Protein AF-A0A847YT47-F1 (afdb_monomer)

Solvent-accessible surface area (backbone atoms only — not comparable to full-atom values): 7550 Å² total; per-residue (Å²): 129,60,49,70,34,66,84,67,67,67,82,20,26,29,35,28,39,62,36,78,62,72,44,85,43,78,92,41,98,56,38,23,36,38,74,54,98,92,38,30,16,67,34,57,59,84,64,49,67,70,41,54,32,34,37,36,32,52,60,12,19,44,26,67,66,55,34,13,72,66,25,31,25,49,56,22,87,60,15,71,47,62,89,40,67,36,73,28,54,96,76,34,42,34,59,72,44,74,57,78,87,45,67,23,40,30,45,57,44,55,53,70,80,41,61,89,73,34,95,46,81,81,56,76,71,42,57,28,17,26,40,75,87,44,67,45,34,36,106

pLDDT: mean 96.29, std 3.84, range [64.38, 98.62]

Nearest PDB structures (foldseek):
  6vte-assembly1_A  TM=6.442E-01  e=8.814E-06  Naegleria gruberi
  6vtd-assembly1_A  TM=6.854E-01  e=3.044E-05  Naegleria gruberi
  6vt9-assembly1_A  TM=6.897E-01  e=5.493E-05  Naegleria gruberi
  6vtf-assembly4_D  TM=6.746E-01  e=5.179E-05  Naegleria gruberi
  6vtb-assembly1_A  TM=6.430E-01  e=3.634E-05  Naegleria gruberi

Radius of gyration: 14.24 Å; Cα contacts (8 Å, |Δi|>4): 322; chains: 1; bounding box: 35×30×31 Å

Structure (mmCIF, N/C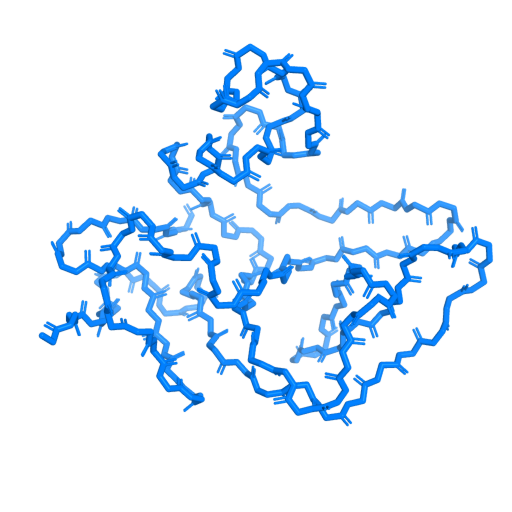A/C/O backbone):
data_AF-A0A847YT47-F1
#
_entry.id   AF-A0A847YT47-F1
#
loop_
_atom_site.group_PDB
_atom_site.id
_atom_site.type_symbol
_atom_site.label_atom_id
_atom_site.label_alt_id
_atom_site.label_comp_id
_atom_site.label_asym_id
_atom_site.label_entity_id
_atom_site.label_seq_id
_atom_site.pdbx_PDB_ins_code
_atom_site.Cartn_x
_atom_site.Cartn_y
_atom_site.Cartn_z
_atom_site.occupancy
_atom_site.B_iso_or_equiv
_atom_site.auth_seq_id
_atom_site.auth_comp_id
_atom_site.auth_asym_id
_atom_site.auth_atom_id
_atom_site.pdbx_PDB_model_num
ATOM 1 N N . MET A 1 1 ? -12.327 -14.400 14.200 1.00 64.38 1 MET A N 1
ATOM 2 C CA . MET A 1 1 ? -12.652 -14.141 12.788 1.00 64.38 1 MET A CA 1
ATOM 3 C C . MET A 1 1 ? -12.798 -12.641 12.666 1.00 64.38 1 MET A C 1
ATOM 5 O O . MET A 1 1 ? -13.620 -12.107 13.399 1.00 64.38 1 MET A O 1
ATOM 9 N N . GLY A 1 2 ? -11.957 -11.979 11.872 1.00 78.81 2 GLY A N 1
ATOM 10 C CA . GLY A 1 2 ? -12.140 -10.555 11.587 1.00 78.81 2 GLY A CA 1
ATOM 11 C C . GLY A 1 2 ? -13.358 -10.360 10.689 1.00 78.81 2 GLY A C 1
ATOM 12 O O . GLY A 1 2 ? -13.566 -11.148 9.766 1.00 78.81 2 GLY A O 1
ATOM 13 N N . ILE A 1 3 ? -14.180 -9.361 10.983 1.00 91.62 3 ILE A N 1
ATOM 14 C CA . ILE A 1 3 ? -15.338 -8.990 10.174 1.00 91.62 3 ILE A CA 1
ATOM 15 C C . ILE A 1 3 ? -14.890 -7.906 9.191 1.00 91.62 3 ILE A C 1
ATOM 17 O O . ILE A 1 3 ? -14.451 -6.833 9.602 1.00 91.62 3 ILE A O 1
ATOM 21 N N . PHE A 1 4 ? -15.011 -8.200 7.898 1.00 95.44 4 PHE A N 1
ATOM 22 C CA . PHE A 1 4 ? -14.685 -7.299 6.794 1.00 95.44 4 PHE A CA 1
ATOM 23 C C . PHE A 1 4 ? -15.977 -6.749 6.204 1.00 95.44 4 PHE A C 1
ATOM 25 O O . PHE A 1 4 ? -16.819 -7.514 5.736 1.00 95.44 4 PHE A O 1
ATOM 32 N N . GLU A 1 5 ? -16.149 -5.432 6.246 1.00 96.31 5 GLU A N 1
ATOM 33 C CA . GLU A 1 5 ? -17.402 -4.784 5.866 1.00 96.31 5 GLU A CA 1
ATOM 34 C C . GLU A 1 5 ? -17.153 -3.624 4.906 1.00 96.31 5 GLU A C 1
ATOM 36 O O . GLU A 1 5 ? -16.117 -2.955 4.957 1.00 96.31 5 GLU A O 1
ATOM 41 N N . VAL A 1 6 ? -18.154 -3.352 4.071 1.00 95.81 6 VAL A N 1
ATOM 42 C CA . VAL A 1 6 ? -18.285 -2.099 3.327 1.00 95.81 6 VAL A CA 1
ATOM 43 C C . VAL A 1 6 ? -19.394 -1.295 3.998 1.00 95.81 6 VAL A C 1
ATOM 45 O O . VAL A 1 6 ? -20.569 -1.635 3.864 1.00 95.81 6 VAL A O 1
ATOM 48 N N . LYS A 1 7 ? -19.030 -0.267 4.769 1.00 92.62 7 LYS A N 1
ATOM 49 C CA . LYS A 1 7 ? -19.985 0.620 5.461 1.00 92.62 7 LYS A CA 1
ATOM 50 C C . LYS A 1 7 ? -20.239 1.927 4.720 1.00 92.62 7 LYS A C 1
ATOM 52 O O . LYS A 1 7 ? -21.232 2.597 4.993 1.00 92.62 7 LYS A O 1
ATOM 57 N N . ASN A 1 8 ? -19.353 2.291 3.803 1.00 87.44 8 ASN A N 1
ATOM 58 C CA . ASN A 1 8 ? -19.386 3.515 3.021 1.00 87.44 8 ASN A CA 1
ATOM 59 C C . ASN A 1 8 ? -19.579 3.184 1.528 1.00 87.44 8 ASN A C 1
ATOM 61 O O . ASN A 1 8 ? -20.152 2.163 1.151 1.00 87.44 8 ASN A O 1
ATOM 65 N N . GLU A 1 9 ? -19.134 4.081 0.648 1.00 87.94 9 GLU A N 1
ATOM 66 C CA . GLU A 1 9 ? -19.223 3.911 -0.800 1.00 87.94 9 GLU A CA 1
ATOM 67 C C . GLU A 1 9 ? -18.250 2.828 -1.302 1.00 87.94 9 GLU A C 1
ATOM 69 O O . GLU A 1 9 ? -17.034 3.020 -1.294 1.00 87.94 9 GLU A O 1
ATOM 74 N N . ALA A 1 10 ? -18.793 1.727 -1.8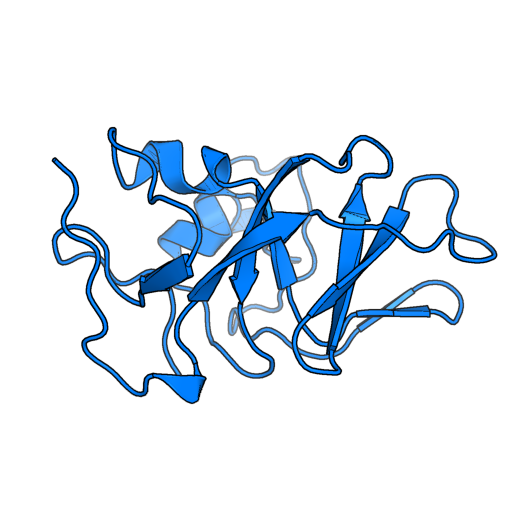32 1.00 84.38 10 ALA A N 1
ATOM 75 C CA . ALA A 1 10 ? -18.022 0.577 -2.318 1.00 84.38 10 ALA A CA 1
ATOM 76 C C . ALA A 1 10 ? -16.940 0.923 -3.362 1.00 84.38 10 ALA A C 1
ATOM 78 O O . ALA A 1 10 ? -15.921 0.246 -3.432 1.00 84.38 10 ALA A O 1
ATOM 79 N N . ASN A 1 11 ? -17.116 2.000 -4.135 1.00 87.31 11 ASN A N 1
ATOM 80 C CA . ASN A 1 11 ? -16.139 2.446 -5.140 1.00 87.31 11 ASN A CA 1
ATOM 81 C C . ASN A 1 11 ? -14.801 2.918 -4.541 1.00 87.31 11 ASN A C 1
ATOM 83 O O . ASN A 1 11 ? -13.814 3.016 -5.266 1.00 87.31 11 ASN A O 1
ATOM 87 N N . TYR A 1 12 ? -14.773 3.225 -3.242 1.00 91.62 12 TYR A N 1
ATOM 88 C CA . TYR A 1 12 ? -13.573 3.641 -2.511 1.00 91.62 12 TYR A CA 1
ATOM 89 C C . TYR A 1 12 ? -13.084 2.570 -1.531 1.00 91.62 12 TYR A C 1
ATOM 91 O O . TYR A 1 12 ? -12.072 2.781 -0.863 1.00 91.62 12 TYR A O 1
ATOM 99 N N . ALA A 1 13 ? -13.791 1.439 -1.443 1.00 96.31 13 ALA A N 1
ATOM 100 C CA . ALA A 1 13 ? -13.407 0.318 -0.603 1.00 96.31 13 ALA A CA 1
ATOM 101 C C . ALA A 1 13 ? -12.189 -0.403 -1.190 1.00 96.31 13 ALA A C 1
ATOM 103 O O . ALA A 1 13 ? -12.003 -0.482 -2.406 1.00 96.31 13 ALA A O 1
ATOM 104 N N . ALA A 1 14 ? -11.357 -0.942 -0.308 1.00 97.88 14 ALA A N 1
ATOM 105 C CA . ALA A 1 14 ? -10.212 -1.739 -0.692 1.00 97.88 14 ALA A CA 1
ATOM 106 C C . ALA A 1 14 ? -10.659 -3.111 -1.206 1.00 97.88 14 ALA A C 1
ATOM 108 O O . ALA A 1 14 ? -11.629 -3.677 -0.701 1.00 97.88 14 ALA A O 1
ATOM 109 N N . GLN A 1 15 ? -9.925 -3.670 -2.168 1.00 98.31 15 GLN A N 1
ATOM 110 C CA . GLN A 1 15 ? -10.152 -5.024 -2.672 1.00 98.31 15 GLN A CA 1
ATOM 111 C C . GLN A 1 15 ? -8.917 -5.897 -2.467 1.00 98.31 15 GLN A C 1
ATOM 113 O O . GLN A 1 15 ? -7.799 -5.486 -2.777 1.00 98.31 15 GLN A O 1
ATOM 118 N N . VAL A 1 16 ? -9.120 -7.125 -1.998 1.00 98.38 16 VAL A N 1
ATOM 119 C CA . VAL A 1 16 ? -8.078 -8.153 -1.962 1.00 98.38 16 VAL A CA 1
ATOM 120 C C . VAL A 1 16 ? -8.020 -8.859 -3.303 1.00 98.38 16 VAL A C 1
ATOM 122 O O . VAL A 1 16 ? -9.019 -9.401 -3.776 1.00 98.38 16 VAL A O 1
ATOM 125 N N . ILE A 1 17 ? -6.837 -8.891 -3.896 1.00 98.44 17 ILE A N 1
ATOM 126 C CA . ILE A 1 17 ? -6.574 -9.580 -5.154 1.00 98.44 17 ILE A CA 1
ATOM 127 C C . ILE A 1 17 ? -5.404 -10.535 -4.996 1.00 98.44 17 ILE A C 1
ATOM 129 O O . ILE A 1 17 ? -4.500 -10.315 -4.183 1.00 98.44 17 ILE A O 1
ATOM 133 N N . ARG A 1 18 ? -5.387 -11.566 -5.834 1.00 98.38 18 ARG A N 1
ATOM 134 C CA . ARG A 1 18 ? -4.183 -12.343 -6.085 1.00 98.38 18 ARG A CA 1
ATOM 135 C C . ARG A 1 18 ? -3.408 -11.723 -7.233 1.00 98.38 18 ARG A C 1
ATOM 137 O O . ARG A 1 18 ? -3.978 -11.360 -8.258 1.00 98.38 18 ARG A O 1
ATOM 144 N N . VAL A 1 19 ? -2.097 -11.601 -7.068 1.00 98.25 19 VAL A N 1
ATOM 145 C CA . VAL A 1 19 ? -1.218 -11.149 -8.147 1.00 98.25 19 VAL A CA 1
ATOM 146 C C . VAL A 1 19 ? -1.184 -12.227 -9.226 1.00 98.25 19 VAL A C 1
ATOM 148 O O . VAL A 1 19 ? -0.664 -13.315 -8.998 1.00 98.25 19 VAL A O 1
ATOM 151 N N . GLU A 1 20 ? -1.717 -11.933 -10.407 1.00 97.00 20 GLU A N 1
ATOM 152 C CA . GLU A 1 20 ? -1.622 -12.838 -11.560 1.00 97.00 20 GLU A CA 1
ATOM 153 C C . GLU A 1 20 ? -0.319 -12.622 -12.332 1.00 97.00 20 GLU A C 1
ATOM 155 O O . GLU A 1 20 ? 0.372 -13.566 -12.710 1.00 97.00 20 GLU A O 1
ATOM 160 N N . SER A 1 21 ? 0.030 -11.356 -12.559 1.00 96.75 21 SER A N 1
ATOM 161 C CA . SER A 1 21 ? 1.204 -10.951 -13.326 1.00 96.75 21 SER A CA 1
ATOM 162 C C . SER A 1 21 ? 1.704 -9.576 -12.881 1.00 96.75 21 SER A C 1
ATOM 164 O O . SER A 1 21 ? 0.980 -8.811 -12.238 1.00 96.75 21 SER A O 1
ATOM 166 N N . LEU A 1 22 ? 2.965 -9.281 -13.198 1.00 98.25 22 LEU A N 1
ATOM 167 C CA . LEU A 1 22 ? 3.630 -8.015 -12.893 1.00 98.25 22 LEU A CA 1
ATOM 168 C C . LEU A 1 22 ? 4.377 -7.546 -14.138 1.00 98.25 22 LEU A C 1
ATOM 170 O O . LEU A 1 22 ? 5.030 -8.346 -14.811 1.00 98.25 22 LEU A O 1
ATOM 174 N N . THR A 1 23 ? 4.311 -6.249 -14.418 1.00 97.88 23 THR A N 1
ATOM 175 C CA . THR A 1 23 ? 4.972 -5.646 -15.578 1.00 97.88 23 THR A CA 1
ATOM 176 C C . THR A 1 23 ? 6.260 -4.953 -15.125 1.00 97.88 23 THR A C 1
ATOM 178 O O . THR A 1 23 ? 6.196 -4.038 -14.295 1.00 97.88 23 THR A O 1
ATOM 181 N N . PRO A 1 24 ? 7.443 -5.348 -15.631 1.00 97.06 24 PRO A N 1
ATOM 182 C CA . PRO A 1 24 ? 8.676 -4.603 -15.405 1.00 97.06 24 PRO A CA 1
ATOM 183 C C . PRO A 1 24 ? 8.555 -3.177 -15.939 1.00 97.06 24 PRO A C 1
ATOM 185 O O . PRO A 1 24 ? 7.950 -2.947 -16.984 1.00 97.06 24 PRO A O 1
ATOM 188 N N . LEU A 1 25 ? 9.147 -2.219 -15.232 1.00 96.62 25 LEU A N 1
ATOM 189 C CA . LEU A 1 25 ? 9.075 -0.809 -15.593 1.00 96.62 25 LEU A C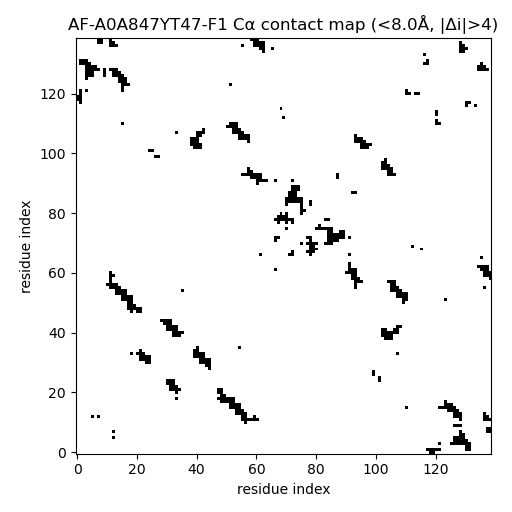A 1
ATOM 190 C C . LEU A 1 25 ? 10.461 -0.274 -15.908 1.00 96.62 25 LEU A C 1
ATOM 192 O O . LEU A 1 25 ? 11.417 -0.509 -15.166 1.00 96.62 25 LEU A O 1
ATOM 196 N N . GLU A 1 26 ? 10.562 0.491 -16.989 1.00 94.62 26 GLU A N 1
ATOM 197 C CA . GLU A 1 26 ? 11.813 1.156 -17.323 1.00 94.62 26 GLU A CA 1
ATOM 198 C C . GLU A 1 26 ? 12.228 2.112 -16.197 1.00 94.62 26 GLU A C 1
ATOM 200 O O . GLU A 1 26 ? 11.398 2.804 -15.598 1.00 94.62 26 GLU A O 1
ATOM 205 N N . TRP A 1 27 ? 13.533 2.163 -15.925 1.00 95.31 27 TRP A N 1
ATOM 206 C CA . TRP A 1 27 ? 14.158 3.068 -14.952 1.00 95.31 27 TRP A CA 1
ATOM 207 C C . TRP A 1 27 ? 13.791 2.819 -13.481 1.00 95.31 27 TRP A C 1
ATOM 209 O O . TRP A 1 27 ? 14.192 3.610 -12.621 1.00 95.31 27 TRP A O 1
ATOM 219 N N . LEU A 1 28 ? 13.071 1.740 -13.155 1.00 95.88 28 LEU A N 1
ATOM 220 C CA . LEU A 1 28 ? 12.716 1.363 -11.785 1.00 95.88 28 LEU A CA 1
ATOM 221 C C . LEU A 1 28 ? 13.314 0.003 -11.397 1.00 95.88 28 LEU A C 1
ATOM 223 O O . LEU A 1 28 ? 12.742 -1.047 -11.647 1.00 95.88 28 LEU A O 1
ATOM 227 N N . ASP A 1 29 ? 14.441 0.025 -10.682 1.00 95.44 29 ASP A N 1
ATOM 228 C CA . ASP A 1 29 ? 15.192 -1.197 -10.318 1.00 95.44 29 ASP A CA 1
ATOM 229 C C . ASP A 1 29 ? 14.611 -1.974 -9.122 1.00 95.44 29 ASP A C 1
ATOM 231 O O . ASP A 1 29 ? 15.095 -3.053 -8.755 1.00 95.44 29 ASP A O 1
ATOM 235 N N . ARG A 1 30 ? 13.642 -1.369 -8.426 1.00 96.75 30 ARG A N 1
ATOM 236 C CA . ARG A 1 30 ? 13.057 -1.874 -7.171 1.00 96.75 30 ARG A CA 1
ATOM 237 C C . ARG A 1 30 ? 11.540 -1.997 -7.214 1.00 96.75 30 ARG A C 1
ATOM 239 O O . ARG A 1 30 ? 10.974 -2.530 -6.267 1.00 96.75 30 ARG A O 1
ATOM 246 N N . LEU A 1 31 ? 10.903 -1.493 -8.26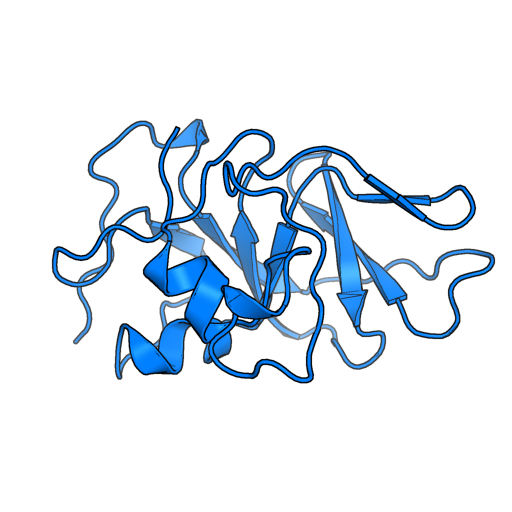7 1.00 97.69 31 LEU A N 1
ATOM 247 C CA . LEU A 1 31 ? 9.453 -1.445 -8.375 1.00 97.69 31 LEU A CA 1
ATOM 248 C C . LEU A 1 31 ? 9.001 -2.038 -9.700 1.00 97.69 31 LEU A C 1
ATOM 250 O O . LEU A 1 31 ? 9.651 -1.848 -10.725 1.00 97.69 31 LEU A O 1
ATOM 254 N N . VAL A 1 32 ? 7.861 -2.710 -9.663 1.00 98.19 32 VAL A N 1
ATOM 255 C CA . VAL A 1 32 ? 7.168 -3.261 -10.828 1.00 98.19 32 VAL A CA 1
ATOM 256 C C . VAL A 1 32 ? 5.716 -2.795 -10.812 1.00 98.19 32 VAL A C 1
ATOM 258 O O . VAL A 1 32 ? 5.194 -2.391 -9.769 1.00 98.19 32 VAL A O 1
ATOM 261 N N . ALA A 1 33 ? 5.068 -2.809 -11.972 1.00 98.19 33 ALA A N 1
ATOM 262 C CA . ALA A 1 33 ? 3.661 -2.462 -12.082 1.00 98.19 33 ALA A CA 1
ATOM 263 C C . ALA A 1 33 ? 2.782 -3.667 -11.753 1.00 98.19 33 ALA A C 1
ATOM 265 O O . ALA A 1 33 ? 2.902 -4.732 -12.360 1.00 98.19 33 ALA A O 1
ATOM 266 N N . LEU A 1 34 ? 1.858 -3.448 -10.824 1.00 98.62 34 LEU A N 1
ATOM 267 C CA . LEU A 1 34 ? 0.682 -4.274 -10.616 1.00 98.62 34 LEU A CA 1
ATOM 268 C C . LEU A 1 34 ? -0.504 -3.568 -11.273 1.00 98.62 34 LEU A C 1
ATOM 270 O O . LEU A 1 34 ? -0.771 -2.401 -10.977 1.00 98.62 34 LEU A O 1
ATOM 274 N N . HIS A 1 35 ? -1.216 -4.269 -12.152 1.00 98.19 35 HIS A N 1
ATOM 275 C CA . HIS A 1 35 ? -2.400 -3.741 -12.824 1.00 98.19 35 HIS A CA 1
ATOM 276 C C . HIS A 1 35 ? -3.675 -4.222 -12.137 1.00 98.19 35 HIS A C 1
ATOM 278 O O . HIS A 1 35 ? -3.797 -5.393 -11.789 1.00 98.19 35 HIS A O 1
ATOM 284 N N . TRP A 1 36 ? -4.635 -3.318 -11.965 1.00 97.44 36 TRP A N 1
ATOM 285 C CA . TRP A 1 36 ? -5.926 -3.632 -11.360 1.00 97.44 36 TRP A CA 1
ATOM 286 C C . TRP A 1 36 ? -7.006 -2.691 -11.893 1.00 97.44 36 TRP A C 1
ATOM 288 O O . TRP A 1 36 ? -6.862 -1.478 -11.784 1.00 97.44 36 TRP A O 1
ATOM 298 N N . ALA 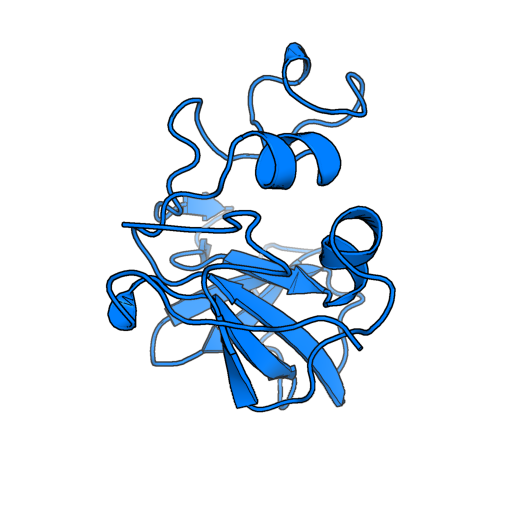A 1 37 ? -8.077 -3.235 -12.480 1.00 94.56 37 ALA A N 1
ATOM 299 C CA . ALA A 1 37 ? -9.244 -2.475 -12.954 1.00 94.56 37 ALA A CA 1
ATOM 300 C C . ALA A 1 37 ? -8.916 -1.248 -13.846 1.00 94.56 37 ALA A C 1
ATOM 302 O O . ALA A 1 37 ? -9.547 -0.200 -13.739 1.00 94.56 37 ALA A O 1
ATOM 303 N N . GLY A 1 38 ? -7.908 -1.358 -14.721 1.00 95.38 38 GLY A N 1
ATOM 304 C CA . GLY A 1 38 ? -7.446 -0.250 -15.576 1.00 95.38 38 GLY A CA 1
ATOM 305 C C . GLY A 1 38 ? -6.514 0.757 -14.883 1.00 95.38 38 GLY A C 1
ATOM 306 O O . GLY A 1 38 ? -6.014 1.679 -15.526 1.00 95.38 38 GLY A O 1
ATOM 307 N N . PHE A 1 39 ? -6.236 0.562 -13.595 1.00 97.81 39 PHE A N 1
ATOM 308 C CA . PHE A 1 39 ? -5.255 1.301 -12.807 1.00 97.81 39 PHE A CA 1
ATOM 309 C C . PHE A 1 39 ? -3.934 0.533 -12.678 1.00 97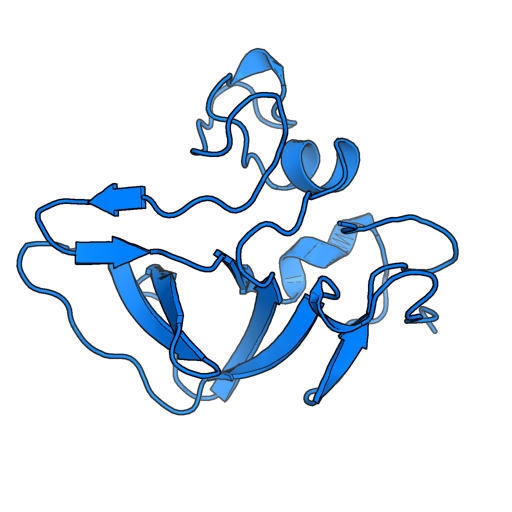.81 39 PHE A C 1
ATOM 311 O O . PHE A 1 39 ? -3.818 -0.644 -13.030 1.00 97.81 39 PHE A O 1
ATOM 318 N N . GLN A 1 40 ? -2.923 1.231 -12.171 1.00 98.25 40 GLN A N 1
ATOM 319 C CA . GLN A 1 40 ? -1.570 0.747 -11.957 1.00 98.25 40 GLN A CA 1
ATOM 320 C C . GLN A 1 40 ? -1.077 1.180 -10.573 1.00 98.25 40 GLN A C 1
ATOM 322 O O . GLN A 1 40 ? -1.080 2.371 -10.247 1.00 98.25 40 GLN A O 1
ATOM 327 N N . ALA A 1 41 ? -0.602 0.212 -9.793 1.00 98.38 41 ALA A N 1
ATOM 328 C CA . ALA A 1 41 ? 0.152 0.430 -8.567 1.00 98.38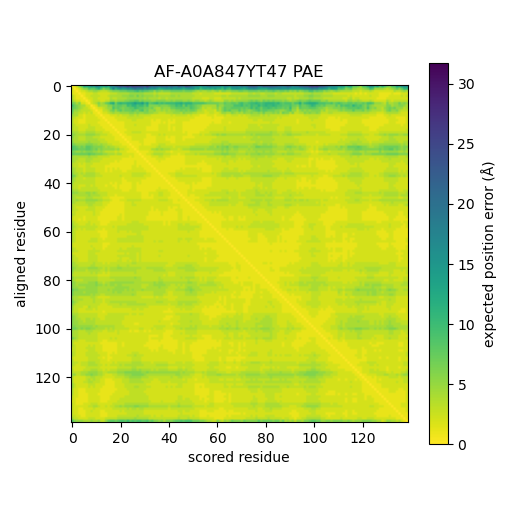 41 ALA A CA 1
ATOM 329 C C . ALA A 1 41 ? 1.626 0.081 -8.795 1.00 98.38 41 ALA A C 1
ATOM 331 O O . ALA A 1 41 ? 1.945 -0.900 -9.468 1.00 98.38 41 ALA A O 1
ATOM 332 N N . LEU A 1 42 ? 2.528 0.864 -8.209 1.00 98.12 42 LEU A N 1
ATOM 333 C CA . LEU A 1 42 ? 3.945 0.520 -8.131 1.00 98.12 42 LEU A CA 1
ATOM 334 C C . LEU A 1 42 ? 4.200 -0.265 -6.842 1.00 98.12 42 LEU A C 1
ATOM 336 O O . LEU A 1 42 ? 4.073 0.284 -5.749 1.00 98.12 42 LEU A O 1
ATOM 340 N N . VAL A 1 43 ? 4.568 -1.539 -6.973 1.00 98.06 43 VAL A N 1
ATOM 341 C CA . VAL A 1 43 ? 4.836 -2.451 -5.845 1.00 98.06 43 VAL A CA 1
ATOM 342 C C . VAL A 1 43 ? 6.290 -2.904 -5.848 1.00 98.06 43 VAL A C 1
ATOM 344 O O . VAL A 1 43 ? 6.985 -2.743 -6.851 1.00 98.06 43 VAL A O 1
ATOM 347 N N . SER A 1 44 ? 6.768 -3.456 -4.728 1.00 97.06 44 SER A N 1
ATOM 348 C CA . SER A 1 44 ? 8.129 -4.000 -4.650 1.00 97.06 44 SER A CA 1
ATOM 349 C C . SER A 1 44 ? 8.354 -5.060 -5.728 1.00 97.06 44 SER A C 1
ATOM 351 O O . SER A 1 44 ? 7.486 -5.889 -5.984 1.00 97.06 44 SER A O 1
ATOM 353 N N . LYS A 1 45 ? 9.555 -5.098 -6.306 1.00 96.94 45 LYS A N 1
ATOM 354 C CA . LYS A 1 45 ? 9.979 -6.196 -7.191 1.00 96.94 45 LYS A CA 1
ATOM 355 C C . LYS A 1 45 ? 10.015 -7.568 -6.509 1.00 96.94 45 LYS A C 1
ATOM 357 O O . LYS A 1 45 ? 10.136 -8.578 -7.192 1.00 96.94 45 LYS A O 1
ATOM 362 N N . ASP A 1 46 ? 9.973 -7.590 -5.177 1.00 97.19 46 ASP A N 1
ATOM 363 C CA . ASP A 1 46 ? 9.929 -8.826 -4.398 1.00 97.19 46 ASP A CA 1
ATOM 364 C C . ASP A 1 46 ? 8.517 -9.432 -4.350 1.00 97.19 46 ASP A C 1
ATOM 366 O O . ASP A 1 46 ? 8.382 -10.591 -3.958 1.00 97.19 46 ASP A O 1
ATOM 370 N N . THR A 1 47 ? 7.486 -8.675 -4.759 1.00 97.88 47 THR A N 1
ATOM 371 C CA . THR A 1 47 ? 6.124 -9.182 -4.977 1.00 97.88 47 THR A CA 1
ATOM 372 C C . THR A 1 47 ? 6.129 -10.196 -6.117 1.00 97.88 47 THR A C 1
ATOM 374 O O . THR A 1 47 ? 6.798 -10.002 -7.133 1.00 97.88 47 THR A O 1
ATOM 377 N N . LYS A 1 48 ? 5.380 -11.288 -5.962 1.00 97.00 48 LYS A N 1
ATOM 378 C CA . LYS A 1 48 ? 5.358 -12.417 -6.899 1.00 97.00 48 LYS A CA 1
ATOM 379 C C . LYS A 1 48 ? 3.935 -12.778 -7.311 1.00 97.00 48 LYS A C 1
ATOM 381 O O . LYS A 1 48 ? 3.002 -12.582 -6.532 1.00 97.00 48 LYS A O 1
ATOM 386 N N . PRO A 1 49 ? 3.754 -13.372 -8.505 1.00 97.88 49 PRO A N 1
ATOM 387 C CA . PRO A 1 49 ? 2.511 -14.050 -8.838 1.00 97.88 49 PRO A CA 1
ATOM 388 C C . PRO A 1 49 ? 2.110 -15.043 -7.741 1.00 97.88 49 PRO A C 1
ATOM 390 O O . PRO A 1 49 ? 2.941 -15.814 -7.260 1.00 97.88 49 PRO A O 1
ATOM 393 N N . GLY A 1 50 ? 0.842 -15.007 -7.343 1.00 98.00 50 GLY A N 1
ATOM 394 C CA . GLY A 1 50 ? 0.289 -15.791 -6.242 1.00 98.00 50 GLY A CA 1
ATOM 395 C C . GLY A 1 50 ? 0.183 -15.047 -4.909 1.00 98.00 50 GLY A C 1
ATOM 396 O O . GLY A 1 50 ? -0.649 -15.454 -4.091 1.00 98.00 50 GLY A O 1
ATOM 397 N N . ASP A 1 51 ? 0.937 -13.959 -4.704 1.00 98.25 51 ASP A N 1
ATOM 398 C CA . ASP A 1 51 ? 0.830 -13.128 -3.499 1.00 98.25 51 ASP A CA 1
ATOM 399 C C . ASP A 1 51 ? -0.566 -12.501 -3.388 1.00 98.25 51 ASP A C 1
ATOM 401 O O . ASP A 1 51 ? -1.190 -12.148 -4.392 1.00 98.25 51 ASP A O 1
ATOM 405 N N . LEU A 1 52 ? -1.051 -12.336 -2.155 1.00 98.25 52 LEU A N 1
ATOM 406 C CA . LEU A 1 52 ? -2.278 -11.595 -1.875 1.00 98.25 52 LEU A CA 1
ATOM 407 C C . LEU A 1 52 ? -1.957 -10.137 -1.543 1.00 98.25 52 LEU A C 1
ATOM 409 O O . LEU A 1 52 ? -1.170 -9.840 -0.638 1.00 98.25 52 LEU A O 1
ATOM 413 N N . MET A 1 53 ? -2.616 -9.232 -2.258 1.00 98.56 53 MET A N 1
ATOM 414 C CA . MET A 1 53 ? -2.449 -7.788 -2.137 1.00 98.56 53 MET A CA 1
ATOM 415 C C . MET A 1 53 ? -3.799 -7.121 -1.891 1.00 98.56 53 MET A C 1
ATOM 417 O O . MET A 1 53 ? -4.828 -7.571 -2.381 1.00 98.56 53 MET A O 1
ATOM 421 N N . ILE A 1 54 ? -3.781 -6.014 -1.162 1.00 98.50 54 ILE A N 1
ATOM 422 C CA . ILE A 1 54 ? -4.907 -5.113 -0.952 1.00 98.50 54 ILE A CA 1
ATOM 423 C C . ILE A 1 54 ? -4.705 -3.925 -1.876 1.00 98.50 54 ILE A C 1
ATOM 425 O O . ILE A 1 54 ? -3.702 -3.221 -1.748 1.00 98.50 54 ILE A O 1
ATOM 429 N N . VAL A 1 55 ? -5.648 -3.689 -2.779 1.00 98.56 55 VAL A N 1
ATOM 430 C CA . VAL A 1 55 ? -5.651 -2.526 -3.663 1.00 98.56 55 VAL A CA 1
ATOM 431 C C . VAL A 1 55 ? -6.643 -1.497 -3.147 1.00 98.56 55 VAL A C 1
ATOM 433 O O . VAL A 1 55 ? -7.823 -1.786 -2.965 1.00 98.56 55 VAL A O 1
ATOM 436 N N . PHE A 1 56 ? -6.150 -0.284 -2.928 1.00 98.44 56 PHE A N 1
ATOM 437 C CA . PHE A 1 56 ? -6.930 0.894 -2.586 1.00 98.44 56 PHE A CA 1
ATOM 438 C C . PHE A 1 56 ? -7.194 1.701 -3.865 1.00 98.44 56 PHE A C 1
ATOM 440 O O . PHE A 1 56 ? -6.227 2.127 -4.517 1.00 98.44 56 PHE A O 1
ATOM 447 N N . PRO A 1 57 ? -8.469 1.917 -4.242 1.00 97.56 57 PRO A N 1
ATOM 448 C CA . PRO A 1 57 ? -8.824 2.645 -5.455 1.00 97.56 57 PRO A CA 1
ATOM 449 C C . PRO A 1 57 ? -8.305 4.092 -5.456 1.00 97.56 57 PRO A C 1
ATOM 451 O O . PRO A 1 57 ? -8.052 4.664 -4.385 1.00 97.56 57 PRO A O 1
ATOM 454 N N . PRO A 1 58 ? -8.181 4.722 -6.638 1.00 97.38 58 PRO A N 1
ATOM 455 C CA . PRO A 1 58 ? -7.862 6.141 -6.738 1.00 97.38 58 PRO A CA 1
ATOM 456 C C . PRO A 1 58 ? -8.834 6.996 -5.927 1.00 97.38 58 PRO A C 1
ATOM 458 O O . PRO A 1 58 ? -10.020 6.692 -5.821 1.00 97.38 58 PRO A O 1
ATOM 461 N N . GLU A 1 59 ? -8.327 8.096 -5.383 1.00 96.06 59 GLU A N 1
ATOM 462 C CA . GLU A 1 59 ? -9.075 9.055 -4.570 1.00 96.06 59 GLU A CA 1
ATOM 463 C C . GLU A 1 59 ? -9.650 8.504 -3.256 1.00 96.06 59 GLU A C 1
ATOM 465 O O . GLU A 1 59 ? -10.190 9.298 -2.490 1.00 96.06 59 GLU A O 1
ATOM 470 N N . SER A 1 60 ? -9.461 7.221 -2.921 1.00 97.25 60 SER A N 1
ATOM 471 C CA . SER A 1 60 ? -9.731 6.732 -1.566 1.00 97.25 60 SER A CA 1
ATOM 472 C C . SER A 1 60 ? -8.835 7.448 -0.548 1.00 97.25 60 SER A C 1
ATOM 474 O O . SER A 1 60 ? -7.670 7.771 -0.805 1.00 97.25 60 SER A O 1
ATOM 476 N N . GLN A 1 61 ? -9.388 7.741 0.622 1.00 98.12 61 GLN A N 1
ATOM 477 C CA . GLN A 1 61 ? -8.678 8.294 1.763 1.00 98.12 61 GLN A CA 1
ATOM 478 C C . GLN A 1 61 ? -8.427 7.183 2.779 1.00 98.12 61 GLN A C 1
ATOM 480 O O . GLN A 1 61 ? -9.368 6.623 3.334 1.00 98.12 61 GLN A O 1
ATOM 485 N N . LEU A 1 62 ? -7.158 6.892 3.062 1.00 98.38 62 LEU A N 1
ATOM 486 C CA . LEU A 1 62 ? -6.809 5.951 4.125 1.00 98.38 62 LEU A CA 1
ATOM 487 C C . LEU A 1 62 ? -7.070 6.567 5.500 1.00 98.38 62 LEU A C 1
ATOM 489 O O . LEU A 1 62 ? -6.944 7.784 5.687 1.00 98.38 62 LEU A O 1
ATOM 493 N N . SER A 1 63 ? -7.375 5.725 6.484 1.00 98.12 63 SER A N 1
ATOM 494 C CA . SER A 1 63 ? -7.415 6.160 7.875 1.00 98.12 63 SER A CA 1
ATOM 495 C C . SER A 1 63 ? -6.022 6.570 8.356 1.00 98.12 63 SER A C 1
ATOM 497 O O . SER A 1 63 ? -4.992 6.110 7.855 1.00 98.12 63 SER A O 1
ATOM 499 N N . GLU A 1 64 ? -5.975 7.475 9.334 1.00 98.12 64 GLU A N 1
ATOM 500 C CA . GLU A 1 64 ? -4.706 7.945 9.902 1.00 98.12 64 GLU A CA 1
ATOM 501 C C . GLU A 1 64 ? -3.904 6.807 10.515 1.00 98.12 64 GLU A C 1
ATOM 503 O O . GLU A 1 64 ? -2.718 6.667 10.232 1.00 98.12 64 GLU A O 1
ATOM 508 N N . THR A 1 65 ? -4.575 5.952 11.285 1.00 97.81 65 THR A N 1
ATOM 509 C CA . THR A 1 65 ? -3.961 4.794 11.927 1.00 97.81 65 THR A CA 1
ATOM 510 C C . THR A 1 65 ? -3.390 3.827 10.896 1.00 97.81 65 THR A C 1
ATOM 512 O O . THR A 1 65 ? -2.251 3.393 11.050 1.00 97.81 65 THR A O 1
ATOM 515 N N . PHE A 1 66 ? -4.126 3.521 9.819 1.00 98.31 66 PHE A N 1
ATOM 516 C CA . PHE A 1 66 ? -3.627 2.628 8.771 1.00 98.31 66 PHE A CA 1
ATOM 517 C C . PHE A 1 66 ? -2.410 3.211 8.050 1.00 98.31 66 PHE A C 1
ATOM 519 O O . PHE A 1 66 ? -1.418 2.504 7.859 1.00 98.31 66 PHE A O 1
ATOM 526 N N . ALA A 1 67 ? -2.458 4.498 7.696 1.00 98.38 67 ALA A N 1
ATOM 527 C CA . ALA A 1 67 ? -1.341 5.177 7.051 1.00 98.38 67 ALA A CA 1
ATOM 528 C C . ALA A 1 67 ? -0.102 5.266 7.960 1.00 98.38 67 ALA A C 1
ATOM 530 O O . ALA A 1 67 ? 1.009 5.031 7.490 1.00 98.38 67 ALA A O 1
ATOM 531 N N . SER A 1 68 ? -0.288 5.550 9.251 1.00 98.44 68 SER A N 1
ATOM 532 C CA . SER A 1 68 ? 0.798 5.698 10.226 1.00 98.44 68 SER A CA 1
ATOM 533 C C . SER A 1 68 ? 1.498 4.371 10.511 1.00 98.44 68 SER A C 1
ATOM 535 O O . SER A 1 68 ? 2.715 4.269 10.365 1.00 98.44 68 SER A O 1
ATOM 537 N N . VAL A 1 69 ? 0.730 3.326 10.838 1.00 97.81 69 VAL A N 1
ATOM 538 C CA . VAL A 1 69 ? 1.249 1.984 11.156 1.00 97.81 69 VAL A CA 1
ATOM 539 C C . VAL A 1 69 ? 2.053 1.386 10.001 1.00 97.81 69 VAL A C 1
ATOM 541 O O . VAL A 1 69 ? 3.025 0.671 10.236 1.00 97.81 69 VAL A O 1
ATOM 544 N N . ASN A 1 70 ? 1.659 1.682 8.762 1.00 98.12 70 ASN A N 1
ATOM 545 C CA . ASN A 1 70 ? 2.326 1.199 7.553 1.00 98.12 70 ASN A CA 1
ATOM 546 C C . ASN A 1 70 ? 3.355 2.192 6.982 1.00 98.12 70 ASN A C 1
ATOM 548 O O . ASN A 1 70 ? 3.823 2.009 5.861 1.00 98.12 70 ASN A O 1
ATOM 552 N N . ASN A 1 71 ? 3.710 3.236 7.738 1.00 98.12 71 ASN A N 1
ATOM 553 C CA . ASN A 1 71 ? 4.708 4.247 7.385 1.00 98.12 71 ASN A CA 1
ATOM 554 C C . ASN A 1 71 ? 4.475 4.929 6.021 1.00 98.12 71 ASN A C 1
ATOM 556 O O . ASN A 1 71 ? 5.409 5.177 5.254 1.00 98.12 71 ASN A O 1
ATOM 560 N N . LEU A 1 72 ? 3.214 5.208 5.684 1.00 97.88 72 LEU A N 1
ATOM 561 C CA . LEU A 1 72 ? 2.826 5.703 4.364 1.00 97.88 72 LEU A CA 1
ATOM 562 C C . LEU A 1 72 ? 2.926 7.224 4.225 1.00 97.88 72 LEU A C 1
ATOM 564 O O . LEU A 1 72 ? 2.909 7.716 3.095 1.00 97.88 72 LEU A O 1
ATOM 568 N N . PHE A 1 73 ? 3.044 7.981 5.318 1.00 98.50 73 PHE A N 1
ATOM 569 C CA . PHE A 1 73 ? 3.120 9.437 5.247 1.00 98.50 73 PHE A CA 1
ATOM 570 C C . PHE A 1 73 ? 4.454 9.910 4.672 1.00 98.50 73 PHE A C 1
ATOM 572 O O . PHE A 1 73 ? 5.527 9.421 5.030 1.00 98.50 73 PHE A O 1
ATOM 579 N N . SER A 1 74 ? 4.386 10.928 3.813 1.00 97.19 74 SER A N 1
ATOM 580 C CA . SER A 1 74 ? 5.560 11.693 3.391 1.00 97.19 74 SER A CA 1
ATOM 581 C C . SER A 1 74 ? 6.145 12.522 4.535 1.00 97.19 74 SER A C 1
ATOM 583 O O . SER A 1 74 ? 7.313 12.884 4.494 1.00 97.19 74 SER A O 1
ATOM 585 N N . ASP A 1 75 ? 5.332 12.874 5.525 1.00 97.56 75 ASP A N 1
ATOM 586 C CA . ASP A 1 75 ? 5.795 13.459 6.778 1.00 97.56 75 ASP A CA 1
ATOM 587 C C . ASP A 1 75 ? 6.153 12.319 7.741 1.00 97.56 75 ASP A C 1
ATOM 589 O O . ASP A 1 75 ? 5.263 11.629 8.239 1.00 97.56 75 ASP A O 1
ATOM 593 N N . LYS A 1 76 ? 7.454 12.074 7.939 1.00 97.31 76 LYS A N 1
ATOM 594 C CA . LYS A 1 76 ? 7.940 10.907 8.692 1.00 97.31 76 LYS A CA 1
ATOM 595 C C . LYS A 1 76 ? 7.527 10.945 10.165 1.00 97.31 76 LYS A C 1
ATOM 597 O O . LYS A 1 76 ? 7.355 9.893 10.764 1.00 97.31 76 LYS A O 1
ATOM 602 N N . ASP A 1 77 ? 7.276 12.131 10.716 1.00 97.69 77 ASP A N 1
ATOM 603 C CA . ASP A 1 77 ? 6.885 12.299 12.120 1.00 97.69 77 ASP A CA 1
ATOM 604 C C . ASP A 1 77 ? 5.455 11.796 12.391 1.00 97.69 77 ASP A C 1
ATOM 606 O O . ASP A 1 77 ? 5.045 11.644 13.539 1.00 97.69 77 ASP A O 1
ATOM 610 N N . LYS A 1 78 ? 4.690 11.499 11.330 1.00 97.69 78 LYS A N 1
ATOM 611 C CA . LYS A 1 78 ? 3.359 10.875 11.404 1.00 97.69 78 LYS A CA 1
ATOM 612 C C . LYS A 1 78 ? 3.381 9.361 11.229 1.00 97.69 78 LYS A C 1
ATOM 614 O O . LYS A 1 78 ? 2.339 8.716 11.361 1.00 97.69 78 LYS A O 1
ATOM 619 N N . ASN A 1 79 ? 4.530 8.791 10.893 1.00 98.38 79 ASN A N 1
ATOM 620 C CA . ASN A 1 79 ? 4.692 7.354 10.745 1.00 98.38 79 ASN A CA 1
ATOM 621 C C . ASN A 1 79 ? 4.984 6.707 12.099 1.00 98.38 79 ASN A C 1
ATOM 623 O O . ASN A 1 79 ? 5.531 7.336 13.001 1.00 98.38 79 ASN A O 1
ATOM 627 N N . ASN A 1 80 ? 4.622 5.433 12.236 1.00 97.38 80 ASN A N 1
ATOM 628 C CA . ASN A 1 80 ? 4.952 4.654 13.425 1.00 97.38 80 ASN A CA 1
ATOM 629 C C . ASN A 1 80 ? 6.473 4.461 13.561 1.00 97.38 80 ASN A C 1
ATOM 631 O O . ASN A 1 80 ? 6.997 4.432 14.669 1.00 97.38 80 ASN A O 1
ATOM 635 N N . ASP A 1 81 ? 7.170 4.325 12.433 1.00 97.50 81 ASP A N 1
ATOM 636 C CA . ASP A 1 81 ? 8.624 4.424 12.346 1.00 97.50 81 ASP A CA 1
ATOM 637 C C . ASP A 1 81 ? 9.019 5.783 11.752 1.00 97.50 81 ASP A C 1
ATOM 639 O O . ASP A 1 81 ? 8.867 6.024 10.550 1.00 97.50 81 ASP A O 1
ATOM 643 N N . THR A 1 82 ? 9.545 6.668 12.601 1.00 97.31 82 THR A N 1
ATOM 644 C CA . THR A 1 82 ? 9.939 8.035 12.234 1.00 97.31 82 THR A CA 1
ATOM 645 C C . THR A 1 82 ? 11.215 8.102 11.393 1.00 97.31 82 THR A C 1
ATOM 647 O O . THR A 1 82 ? 11.603 9.186 10.954 1.00 97.31 82 THR A O 1
ATOM 650 N N . GLU A 1 83 ? 11.886 6.977 11.139 1.00 97.81 83 GLU A N 1
ATOM 651 C CA . GLU A 1 83 ? 13.029 6.893 10.223 1.00 97.81 83 GLU A CA 1
ATOM 652 C C . GLU A 1 83 ? 12.616 6.493 8.802 1.00 97.81 83 GLU A C 1
ATOM 654 O O . GLU A 1 83 ? 13.389 6.654 7.853 1.00 97.81 83 GLU A O 1
ATOM 659 N N . VAL A 1 84 ? 11.370 6.046 8.619 1.00 96.06 84 VAL A N 1
ATOM 660 C CA . VAL A 1 84 ? 10.822 5.657 7.319 1.00 96.06 84 VAL A CA 1
ATOM 661 C C . VAL A 1 84 ? 9.918 6.757 6.773 1.00 96.06 84 VAL A C 1
ATOM 663 O O . VAL A 1 84 ? 9.033 7.279 7.450 1.00 96.06 84 VAL A O 1
ATOM 666 N N . LYS A 1 85 ? 10.118 7.097 5.498 1.00 96.19 85 LYS A N 1
ATOM 667 C CA . LYS A 1 85 ? 9.294 8.061 4.766 1.00 96.19 85 LYS A CA 1
ATOM 668 C C . LYS A 1 85 ? 8.486 7.347 3.688 1.00 96.19 85 LYS A C 1
ATOM 670 O O . LYS A 1 85 ? 9.057 6.680 2.827 1.00 96.19 85 LYS A O 1
ATOM 675 N N . GLY A 1 86 ? 7.175 7.548 3.709 1.00 95.44 86 GLY A N 1
ATOM 676 C CA . GLY A 1 86 ? 6.267 7.162 2.639 1.00 95.44 86 GLY A CA 1
ATOM 677 C C . GLY A 1 86 ? 6.061 8.292 1.627 1.00 95.44 86 GLY A C 1
ATOM 678 O O . GLY A 1 86 ? 6.933 9.131 1.394 1.00 95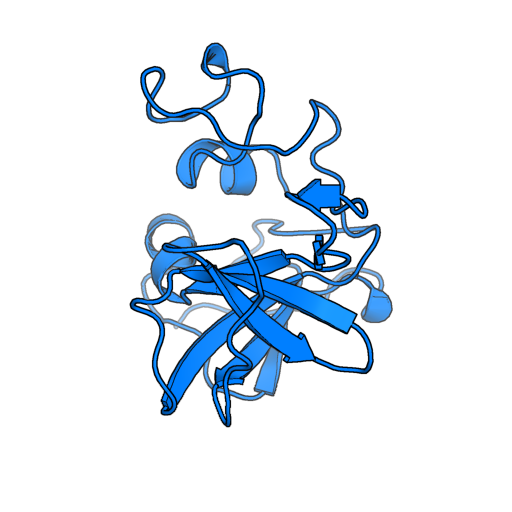.44 86 GLY A O 1
ATOM 679 N N . TYR A 1 87 ? 4.888 8.322 1.003 1.00 95.00 87 TYR A N 1
ATOM 680 C CA . TYR A 1 87 ? 4.577 9.253 -0.089 1.00 95.00 87 TYR A CA 1
ATOM 681 C C . TYR A 1 87 ? 3.168 9.852 -0.020 1.00 95.00 87 TYR A C 1
ATOM 683 O O . TYR A 1 87 ? 2.860 10.753 -0.800 1.00 95.00 87 TYR A O 1
ATOM 691 N N . LEU A 1 88 ? 2.312 9.400 0.900 1.00 97.12 88 LEU A N 1
ATOM 692 C CA . LEU A 1 88 ? 0.999 10.000 1.095 1.00 97.12 88 LEU A CA 1
ATOM 693 C C . LEU A 1 88 ? 1.134 11.370 1.753 1.00 97.12 88 LEU A C 1
ATOM 695 O O . LEU A 1 88 ? 1.820 11.539 2.762 1.00 97.12 88 LEU A O 1
ATOM 699 N N . ALA A 1 89 ? 0.421 12.344 1.196 1.00 96.81 89 ALA A N 1
ATOM 700 C CA . ALA A 1 89 ? 0.269 13.649 1.816 1.00 96.81 89 ALA A CA 1
ATOM 701 C C . ALA A 1 89 ? -0.538 13.549 3.123 1.00 96.81 89 ALA A C 1
ATOM 703 O O . ALA A 1 89 ? -1.201 12.551 3.400 1.00 96.81 89 ALA A O 1
ATOM 704 N N . ASN A 1 90 ? -0.568 14.639 3.892 1.00 96.75 90 ASN A N 1
ATOM 705 C CA . ASN A 1 90 ? -1.292 14.724 5.167 1.00 96.75 90 ASN A CA 1
ATOM 706 C C . ASN A 1 90 ? -2.782 14.360 5.081 1.00 96.75 90 ASN A C 1
ATOM 708 O O . ASN A 1 90 ? -3.365 13.926 6.068 1.00 96.75 90 ASN A O 1
ATOM 712 N N . ASN A 1 91 ? -3.404 14.516 3.910 1.00 96.81 91 ASN A N 1
ATOM 713 C CA . ASN A 1 91 ? -4.796 14.133 3.700 1.00 96.81 91 ASN A CA 1
ATOM 714 C C . ASN A 1 91 ? -4.994 12.622 3.470 1.00 96.81 91 ASN A C 1
ATOM 716 O O . ASN A 1 91 ? -6.144 12.203 3.397 1.00 96.81 91 ASN A O 1
ATOM 720 N N . ARG A 1 92 ? -3.923 11.816 3.372 1.00 97.81 92 ARG A N 1
ATOM 721 C CA . ARG A 1 92 ? -3.928 10.345 3.210 1.00 97.81 92 ARG A CA 1
ATOM 722 C C . ARG A 1 92 ? -4.631 9.846 1.946 1.00 97.81 92 ARG A C 1
ATOM 724 O O . ARG A 1 92 ? -5.023 8.684 1.873 1.00 97.81 92 ARG A O 1
ATOM 731 N N . ARG A 1 93 ? -4.841 10.730 0.970 1.00 98.00 93 ARG A N 1
ATOM 732 C CA . ARG A 1 93 ? -5.580 10.395 -0.246 1.00 98.00 93 ARG A CA 1
ATOM 733 C C . ARG A 1 93 ? -4.671 9.692 -1.247 1.00 98.00 93 ARG A C 1
ATOM 735 O O . ARG A 1 93 ? -3.573 10.181 -1.523 1.00 98.00 93 ARG A O 1
ATOM 742 N N . VAL A 1 94 ? -5.146 8.584 -1.806 1.00 97.75 94 VAL A N 1
ATOM 743 C CA . VAL A 1 94 ? -4.488 7.843 -2.886 1.00 97.75 94 VAL A CA 1
ATOM 744 C C . VAL A 1 94 ? -4.582 8.676 -4.160 1.00 97.75 94 VAL A C 1
ATOM 746 O O . VAL A 1 94 ? -5.563 8.624 -4.896 1.00 97.75 94 VAL A O 1
ATOM 749 N N . ARG A 1 95 ? -3.565 9.509 -4.384 1.00 97.06 95 ARG A N 1
ATOM 750 C CA . ARG A 1 95 ? -3.437 10.347 -5.578 1.00 97.06 95 ARG A CA 1
ATOM 751 C C . ARG A 1 95 ? -2.459 9.736 -6.559 1.00 97.06 95 ARG A C 1
ATOM 753 O O . ARG A 1 95 ? -1.509 9.063 -6.162 1.00 97.06 95 ARG A O 1
ATOM 760 N N . ALA A 1 96 ? -2.655 10.057 -7.833 1.00 97.00 96 ALA A N 1
ATOM 761 C CA . ALA A 1 96 ? -1.696 9.694 -8.855 1.00 97.00 96 ALA A CA 1
ATOM 762 C C . ALA A 1 96 ? -0.325 10.327 -8.570 1.00 97.00 96 ALA A C 1
ATOM 764 O O . ALA A 1 96 ? -0.209 11.543 -8.397 1.00 97.00 96 ALA A O 1
ATOM 765 N N . ILE A 1 97 ? 0.714 9.498 -8.562 1.00 96.00 97 ILE A N 1
ATOM 766 C CA . ILE A 1 97 ? 2.112 9.923 -8.510 1.00 96.00 97 ILE A CA 1
ATOM 767 C C . ILE A 1 97 ? 2.836 9.460 -9.769 1.00 96.00 97 ILE A C 1
ATOM 769 O O . ILE A 1 97 ? 2.449 8.480 -10.407 1.00 96.00 97 ILE A O 1
ATOM 773 N N . ARG A 1 98 ? 3.913 10.164 -10.123 1.00 96.06 98 ARG A N 1
ATOM 774 C CA . ARG A 1 98 ? 4.782 9.789 -11.237 1.00 96.06 98 ARG A CA 1
ATOM 775 C C . ARG A 1 98 ? 6.209 9.618 -10.743 1.00 96.06 98 ARG A C 1
ATOM 777 O O . ARG A 1 98 ? 6.797 10.563 -10.225 1.00 96.06 98 ARG A O 1
ATOM 784 N N . LEU A 1 99 ? 6.772 8.431 -10.938 1.00 95.75 99 LEU A N 1
ATOM 785 C CA . LEU A 1 99 ? 8.135 8.096 -10.548 1.00 95.75 99 LEU A CA 1
ATOM 786 C C . LEU A 1 99 ? 8.929 7.662 -11.779 1.00 95.75 99 LEU A C 1
ATOM 788 O O . LEU A 1 99 ? 8.621 6.651 -12.406 1.00 95.75 99 LEU A O 1
ATOM 792 N N . ARG A 1 100 ? 9.951 8.454 -12.131 1.00 95.56 100 ARG A N 1
ATOM 793 C CA . ARG A 1 100 ? 10.838 8.204 -13.285 1.00 95.56 100 ARG A CA 1
ATOM 794 C C . ARG A 1 100 ? 10.073 7.880 -14.579 1.00 95.56 100 ARG A C 1
ATOM 796 O O . ARG A 1 100 ? 10.401 6.947 -15.293 1.00 95.56 100 ARG A O 1
ATOM 803 N N . GLY A 1 101 ? 9.015 8.641 -14.854 1.00 95.44 101 GLY A N 1
ATOM 804 C CA . GLY A 1 101 ? 8.185 8.468 -16.049 1.00 95.44 101 GLY A CA 1
ATOM 805 C C . GLY A 1 101 ? 6.978 7.543 -15.872 1.00 95.44 101 GLY A C 1
ATOM 806 O O . GLY A 1 101 ? 5.988 7.766 -16.569 1.00 95.44 101 GLY A O 1
ATOM 807 N N . ASN A 1 102 ? 6.997 6.629 -14.897 1.00 97.31 102 ASN A N 1
ATOM 808 C CA . ASN A 1 102 ? 5.938 5.648 -14.641 1.00 97.31 102 ASN A CA 1
ATOM 809 C C . ASN A 1 102 ? 4.885 6.176 -13.656 1.00 97.31 102 ASN A C 1
ATOM 811 O O . ASN A 1 102 ? 5.226 6.848 -12.683 1.00 97.31 102 ASN A O 1
ATOM 815 N N . VAL A 1 103 ? 3.608 5.875 -13.894 1.00 97.12 103 VAL A N 1
ATOM 816 C CA . VAL A 1 103 ? 2.481 6.342 -13.066 1.00 97.12 103 VAL A CA 1
ATOM 817 C C . VAL A 1 103 ? 2.094 5.285 -12.026 1.00 97.12 103 VAL A C 1
ATOM 819 O O . VAL A 1 103 ? 2.063 4.100 -12.336 1.00 97.12 103 VAL A O 1
ATOM 822 N N . SER A 1 104 ? 1.760 5.717 -10.810 1.00 97.44 104 SER A N 1
ATOM 823 C CA . SER A 1 104 ? 0.983 4.938 -9.836 1.00 97.44 104 SER A CA 1
ATOM 824 C C . SER A 1 104 ? -0.296 5.713 -9.558 1.00 97.44 104 SER A C 1
ATOM 826 O O . SER A 1 104 ? -0.207 6.814 -9.023 1.00 97.44 104 SER A O 1
ATOM 828 N N . ASN A 1 105 ? -1.460 5.201 -9.950 1.00 97.38 105 ASN A N 1
ATOM 829 C CA . ASN A 1 105 ? -2.756 5.871 -9.767 1.00 97.38 105 ASN A CA 1
ATOM 830 C C . ASN A 1 105 ? -3.714 5.115 -8.833 1.00 97.38 105 ASN A C 1
ATOM 832 O O . ASN A 1 105 ? -4.757 5.657 -8.485 1.00 97.38 105 ASN A O 1
ATOM 836 N N . CYS A 1 106 ? -3.322 3.937 -8.357 1.00 98.06 106 CYS A N 1
ATOM 837 C CA . CYS A 1 106 ? -3.857 3.302 -7.158 1.00 98.06 106 CYS A CA 1
ATOM 838 C C . CYS A 1 106 ? -2.705 2.927 -6.207 1.00 98.06 106 CYS A C 1
ATOM 840 O O . CYS A 1 106 ? -1.523 3.116 -6.529 1.00 98.06 106 CYS A O 1
ATOM 842 N N . LEU A 1 107 ? -3.051 2.421 -5.023 1.00 98.31 107 LEU A N 1
ATOM 843 C CA . LEU A 1 107 ? -2.100 1.924 -4.030 1.00 98.31 107 LEU A CA 1
ATOM 844 C C . LEU A 1 107 ? -2.338 0.432 -3.807 1.00 98.31 107 LEU A C 1
ATOM 846 O O . LEU A 1 107 ? -3.473 0.032 -3.585 1.00 98.31 107 LEU A O 1
ATOM 850 N N . ALA A 1 108 ? -1.277 -0.373 -3.816 1.00 98.50 108 ALA A N 1
ATOM 851 C CA . ALA A 1 108 ? -1.340 -1.785 -3.461 1.00 98.50 108 ALA A CA 1
ATOM 852 C C . ALA A 1 108 ? -0.388 -2.098 -2.298 1.00 98.50 108 ALA A C 1
ATOM 854 O O . ALA A 1 108 ? 0.780 -1.711 -2.327 1.00 98.50 108 ALA A O 1
ATOM 855 N N . MET A 1 109 ? -0.887 -2.805 -1.286 1.00 98.25 109 MET A N 1
ATOM 856 C CA . MET A 1 109 ? -0.148 -3.215 -0.087 1.00 98.25 109 MET A CA 1
ATOM 857 C C . MET A 1 109 ? -0.266 -4.731 0.101 1.00 98.25 109 MET A C 1
ATOM 859 O O . MET A 1 109 ? -1.304 -5.288 -0.245 1.00 98.25 109 MET A O 1
ATOM 863 N N . PRO A 1 110 ? 0.738 -5.432 0.649 1.00 97.75 110 PRO A N 1
ATOM 864 C CA . PRO A 1 110 ? 0.576 -6.844 0.993 1.00 97.75 110 PRO A CA 1
ATOM 865 C C . PRO A 1 110 ? -0.508 -7.008 2.060 1.00 97.75 110 PRO A C 1
ATOM 867 O O . PRO A 1 110 ? -0.618 -6.165 2.947 1.00 97.75 110 PRO A O 1
ATOM 870 N N . VAL A 1 111 ? -1.267 -8.110 2.045 1.00 97.44 111 VAL A N 1
ATOM 871 C CA . VAL A 1 111 ? -2.321 -8.351 3.059 1.00 97.44 111 VAL A CA 1
ATOM 872 C C . VAL A 1 111 ? -1.811 -8.297 4.505 1.00 97.44 111 VAL A C 1
ATOM 874 O O . VAL A 1 111 ? -2.550 -7.936 5.420 1.00 97.44 111 VAL A O 1
ATOM 877 N N . SER A 1 112 ? -0.520 -8.565 4.720 1.00 95.94 112 SER A N 1
ATOM 878 C CA . SER A 1 112 ? 0.150 -8.430 6.017 1.00 95.94 112 SER A CA 1
ATOM 879 C C . SER A 1 112 ? 0.151 -7.000 6.582 1.00 95.94 112 SER A C 1
ATOM 881 O O . SER A 1 112 ? 0.323 -6.836 7.794 1.00 95.94 112 SER A O 1
ATOM 883 N N . SER A 1 113 ? -0.121 -5.970 5.768 1.00 97.38 113 SER A N 1
ATOM 884 C CA . SER A 1 113 ? -0.320 -4.585 6.227 1.00 97.38 113 SER A CA 1
ATOM 885 C C . SER A 1 113 ? -1.529 -4.427 7.160 1.00 97.38 113 SER A C 1
ATOM 887 O O . SER A 1 113 ? -1.670 -3.401 7.827 1.00 97.38 113 SER A O 1
ATOM 889 N N . LEU A 1 114 ? -2.412 -5.434 7.223 1.00 97.06 114 LEU A N 1
ATOM 890 C CA . LEU A 1 114 ? -3.553 -5.489 8.143 1.00 97.06 114 LEU A CA 1
ATOM 891 C C . LEU A 1 114 ? -3.239 -6.163 9.481 1.00 97.06 114 LEU A C 1
ATOM 893 O O . LEU A 1 114 ? -4.116 -6.234 10.335 1.00 97.06 114 LEU A O 1
ATOM 897 N N . SER A 1 115 ? -2.010 -6.630 9.703 1.00 94.69 115 SER A N 1
ATOM 898 C CA . SER A 1 115 ? -1.632 -7.396 10.906 1.00 94.69 115 SER A CA 1
ATOM 899 C C . SER A 1 115 ? -1.877 -6.673 12.237 1.00 94.69 115 SER A C 1
ATOM 901 O O . SER A 1 115 ? -1.978 -7.318 13.279 1.00 94.69 115 SER A O 1
ATOM 903 N N . ARG A 1 116 ? -1.986 -5.337 12.228 1.00 94.75 116 ARG A N 1
ATOM 904 C CA . ARG A 1 116 ? -2.358 -4.532 13.408 1.00 94.75 116 ARG A CA 1
ATOM 905 C C . ARG A 1 116 ? -3.861 -4.316 13.578 1.00 94.75 116 ARG A C 1
ATOM 907 O O . ARG A 1 116 ? -4.275 -3.861 14.636 1.00 94.75 116 ARG A O 1
ATOM 914 N N . PHE A 1 117 ? -4.651 -4.623 12.558 1.00 95.56 117 PHE A N 1
ATOM 915 C CA . PHE A 1 117 ? -6.098 -4.402 12.516 1.00 95.56 117 PHE A CA 1
ATOM 916 C C . PHE A 1 117 ? -6.880 -5.698 12.692 1.00 95.56 117 PHE A C 1
ATOM 918 O O . PHE A 1 117 ? -8.008 -5.671 13.163 1.00 95.56 117 PHE A O 1
ATOM 925 N N . THR A 1 118 ? -6.286 -6.836 12.334 1.00 95.19 118 THR A N 1
ATOM 926 C CA . THR A 1 118 ? -6.918 -8.142 12.488 1.00 95.19 118 THR A CA 1
ATOM 927 C C . THR A 1 118 ? -5.887 -9.261 12.593 1.00 95.19 118 THR A C 1
ATOM 929 O O . THR A 1 118 ? -4.787 -9.178 12.047 1.00 95.19 118 THR A O 1
ATOM 932 N N . SER A 1 119 ? -6.259 -10.331 13.296 1.00 93.12 119 SER A N 1
ATOM 933 C CA . SER A 1 119 ? -5.501 -11.586 13.363 1.00 93.12 119 SER A CA 1
ATOM 934 C C . SER A 1 119 ? -5.889 -12.581 12.268 1.00 93.12 119 SER A C 1
ATOM 936 O O . SER A 1 119 ? -5.229 -13.603 12.104 1.00 93.12 119 SER A O 1
ATOM 938 N N . THR A 1 120 ? -6.972 -12.313 11.533 1.00 93.50 120 THR A N 1
ATOM 939 C CA . THR A 1 120 ? -7.450 -13.140 10.419 1.00 93.50 120 THR A CA 1
ATOM 940 C C . THR A 1 120 ? -7.318 -12.323 9.147 1.00 93.50 120 THR A C 1
ATOM 942 O O . THR A 1 120 ? -7.954 -11.285 9.047 1.00 93.50 120 THR A O 1
ATOM 945 N N . LEU A 1 121 ? -6.493 -12.748 8.193 1.00 94.31 121 LEU A N 1
ATOM 946 C CA . LEU A 1 121 ? -6.357 -12.022 6.930 1.00 94.31 121 LEU A CA 1
ATOM 947 C C . LEU A 1 121 ? -7.562 -12.297 6.016 1.00 94.31 121 LEU A C 1
ATOM 949 O O . LEU A 1 121 ? -8.087 -13.409 6.049 1.00 94.31 121 LEU A O 1
ATOM 953 N N . PRO A 1 122 ? -8.006 -11.307 5.224 1.00 95.50 122 PRO A N 1
ATOM 954 C CA . PRO A 1 122 ? -9.102 -11.498 4.285 1.00 95.50 122 PRO A CA 1
ATOM 955 C C . PRO A 1 122 ? -8.683 -12.385 3.108 1.00 95.50 122 PRO A C 1
ATOM 957 O O . PRO A 1 122 ? -7.542 -12.317 2.639 1.00 95.50 122 PRO A O 1
ATOM 960 N N . ASP A 1 123 ? -9.631 -13.175 2.612 1.00 95.75 123 ASP A N 1
ATOM 961 C CA . ASP A 1 123 ? -9.452 -13.999 1.420 1.00 95.75 123 ASP A CA 1
ATOM 962 C C . ASP A 1 123 ? -9.457 -13.160 0.133 1.00 95.75 123 ASP A C 1
ATOM 964 O O . ASP A 1 123 ? -9.886 -12.003 0.094 1.00 95.75 123 ASP A O 1
ATOM 968 N N . GLU A 1 124 ? -8.989 -13.771 -0.952 1.00 97.44 124 GLU A N 1
ATOM 969 C CA . GLU A 1 124 ? -9.087 -13.213 -2.299 1.00 97.44 124 GLU A CA 1
ATOM 970 C C . GLU A 1 124 ? -10.533 -12.838 -2.658 1.00 97.44 124 GLU A C 1
ATOM 972 O O . GLU A 1 124 ? -11.474 -13.580 -2.384 1.00 97.44 124 GLU A O 1
ATOM 977 N N . GLY A 1 125 ? -10.710 -11.677 -3.291 1.00 96.94 125 GLY A N 1
ATOM 978 C CA . GLY A 1 125 ? -12.017 -11.159 -3.687 1.00 96.94 125 GLY A CA 1
ATOM 979 C C . GLY A 1 125 ? -12.749 -10.391 -2.587 1.00 96.94 125 GLY A C 1
ATOM 980 O O . GLY A 1 125 ? -13.749 -9.740 -2.891 1.00 96.94 125 GLY A O 1
ATOM 981 N N . ALA A 1 126 ? -12.258 -10.398 -1.342 1.00 97.25 126 ALA A N 1
ATOM 982 C CA . ALA A 1 126 ? -12.838 -9.592 -0.276 1.00 97.25 126 ALA A CA 1
ATOM 983 C C . ALA A 1 126 ? -12.784 -8.096 -0.621 1.00 97.25 126 ALA A C 1
ATOM 985 O O . ALA A 1 126 ? -11.762 -7.585 -1.086 1.00 97.25 126 ALA A O 1
ATOM 986 N N . VAL A 1 127 ? -13.884 -7.394 -0.353 1.00 97.69 127 VAL A N 1
ATOM 987 C CA . VAL A 1 127 ? -13.999 -5.939 -0.494 1.00 97.69 127 VAL A CA 1
ATOM 988 C C . VAL A 1 127 ? -14.368 -5.365 0.864 1.00 97.69 127 VAL A C 1
ATOM 990 O O . VAL A 1 127 ? -15.306 -5.849 1.497 1.00 97.69 127 VAL A O 1
ATOM 993 N N . PHE A 1 128 ? -13.625 -4.364 1.328 1.00 97.88 128 PHE A N 1
ATOM 994 C CA . PHE A 1 128 ? -13.832 -3.794 2.654 1.00 97.88 128 PHE A CA 1
ATOM 995 C C . PHE A 1 128 ? -13.346 -2.352 2.754 1.00 97.88 128 PHE A C 1
ATOM 997 O O . PHE A 1 128 ? -12.364 -1.944 2.138 1.00 97.88 128 PHE A O 1
ATOM 1004 N N . ASP A 1 129 ? -14.019 -1.587 3.598 1.00 97.94 129 ASP A N 1
ATOM 1005 C CA . ASP A 1 129 ? -13.568 -0.276 4.059 1.00 97.94 129 ASP A CA 1
ATOM 1006 C C . ASP A 1 129 ? -13.378 -0.236 5.581 1.00 97.94 129 ASP A C 1
ATOM 1008 O O . ASP A 1 129 ? -12.674 0.631 6.101 1.00 97.94 129 ASP A O 1
ATOM 1012 N N . THR A 1 130 ? -13.939 -1.226 6.280 1.00 97.56 130 THR A N 1
ATOM 1013 C CA . THR A 1 130 ? -13.970 -1.340 7.733 1.00 97.56 130 THR A CA 1
ATOM 1014 C C . THR A 1 130 ? -13.610 -2.765 8.148 1.00 97.56 130 THR A C 1
ATOM 1016 O O . THR A 1 130 ? -14.083 -3.731 7.549 1.00 97.56 130 THR A O 1
ATOM 1019 N N . ILE A 1 131 ? -12.795 -2.893 9.197 1.00 97.25 131 ILE A N 1
ATOM 1020 C CA . ILE A 1 131 ? -12.432 -4.166 9.832 1.00 97.25 131 ILE A CA 1
ATOM 1021 C C . ILE A 1 131 ? -12.789 -4.089 11.311 1.00 97.25 131 ILE A C 1
ATOM 1023 O O . ILE A 1 131 ? -12.290 -3.206 12.006 1.00 97.25 131 ILE A O 1
ATOM 1027 N N . ASP A 1 132 ? -13.647 -4.988 11.797 1.00 94.44 132 ASP A N 1
ATOM 1028 C CA . ASP A 1 132 ? -14.054 -5.057 13.212 1.00 94.44 132 ASP A CA 1
ATOM 1029 C C . ASP A 1 132 ? -14.487 -3.683 13.781 1.00 94.44 132 ASP A C 1
ATOM 1031 O O . ASP A 1 132 ? -14.130 -3.281 14.888 1.00 94.44 132 ASP A O 1
ATOM 1035 N N . GLY A 1 133 ? -15.227 -2.906 12.979 1.00 93.81 133 GLY A N 1
ATOM 1036 C CA . GLY A 1 133 ? -15.665 -1.543 13.319 1.00 93.81 133 GLY A CA 1
ATOM 1037 C C . GLY A 1 133 ? -14.614 -0.436 13.142 1.00 93.81 133 GLY A C 1
ATOM 1038 O O . GLY A 1 133 ? -14.963 0.739 13.234 1.00 93.81 133 GLY A O 1
ATOM 1039 N N . THR A 1 134 ? -13.361 -0.773 12.835 1.00 95.19 134 THR A N 1
ATOM 1040 C CA . THR A 1 134 ? -12.281 0.184 12.556 1.00 95.19 134 THR A CA 1
ATOM 1041 C C . THR A 1 134 ? -12.224 0.531 11.072 1.00 95.19 134 THR A C 1
ATOM 1043 O O . THR A 1 134 ? -12.021 -0.343 10.231 1.00 95.19 134 THR A O 1
ATOM 1046 N N . VAL A 1 135 ? -12.354 1.817 10.742 1.00 96.88 135 VAL A N 1
ATOM 1047 C CA . VAL A 1 135 ? -12.242 2.306 9.359 1.00 96.88 135 VAL A CA 1
ATOM 1048 C C . VAL A 1 135 ? -10.795 2.192 8.870 1.00 96.88 135 VAL A C 1
ATOM 1050 O O . VAL A 1 135 ? -9.858 2.685 9.505 1.00 96.88 135 VAL A O 1
ATOM 1053 N N . ILE A 1 136 ? -10.617 1.570 7.709 1.00 98.06 136 ILE A N 1
ATOM 1054 C CA . ILE A 1 136 ? -9.334 1.413 7.016 1.00 98.06 136 ILE A CA 1
ATOM 1055 C C . ILE A 1 136 ? -9.208 2.428 5.885 1.00 98.06 136 ILE A C 1
ATOM 1057 O O . ILE A 1 136 ? -8.173 3.080 5.745 1.00 98.06 136 ILE A O 1
ATOM 1061 N N . CYS A 1 137 ? -10.264 2.586 5.093 1.00 97.62 137 CYS A N 1
ATOM 1062 C CA . CYS A 1 137 ? -10.329 3.571 4.024 1.00 97.62 137 CYS A CA 1
ATOM 1063 C C . CYS A 1 137 ? -11.752 4.102 3.875 1.00 97.62 137 CYS A C 1
ATOM 1065 O O . CYS A 1 137 ? -12.702 3.533 4.398 1.00 97.62 137 CYS A O 1
ATOM 1067 N N . GLN A 1 138 ? -11.881 5.239 3.212 1.00 95.94 138 GLN A N 1
ATOM 1068 C CA . GLN A 1 138 ? -13.149 5.899 2.945 1.00 95.94 138 GLN A CA 1
ATOM 1069 C C . GLN A 1 138 ? -13.012 6.775 1.697 1.00 95.94 138 GLN A C 1
ATOM 1071 O O . GLN A 1 138 ? -11.957 6.807 1.059 1.00 95.94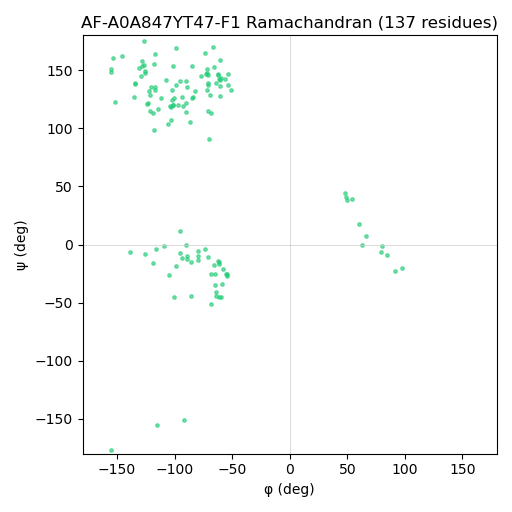 138 GLN A O 1
ATOM 1076 N N . LYS A 1 139 ? -14.075 7.495 1.353 1.00 92.56 139 LYS A N 1
ATOM 1077 C CA . LYS A 1 139 ? -14.082 8.445 0.240 1.00 92.56 139 LYS A CA 1
ATOM 1078 C C . LYS A 1 139 ? -13.213 9.675 0.457 1.00 92.56 139 LYS A C 1
ATOM 1080 O O . LYS A 1 139 ? -13.015 10.146 1.596 1.00 92.56 139 LYS A O 1
#

Secondary structure (DSSP, 8-state):
-PPEE--S-GGGSEEEEE----EE-TT-SSEEEEEETTEEEEEETT--TT-EEEEEPTTPEEPHHHHHHTT-BSSGGGSSSTT----B-TT-B---EEETTEEE-SEEEEGGGGTTT-SSPPPTT-EESEETTEE-EE-

Mean predicted aligned error: 2.76 Å

Sequence (139 aa):
MGIFEVKNEANYAAQVIRVESLTPLEWLDRLVALHWAGFQALVSKDTKPGDLMIVFPPESQLSETFASVNNLFSDKDKNNDTEVKGYLANNRRVRAIRLRGNVSNCLAMPVSSLSRFTSTLPDEGAVFDTIDGTVICQK

Foldseek 3Di:
DKDFDAPADLQQWKAKAFQQDWADDPPDPFWTWGDDPNFTATDGPVDDGGFIKIKGAAFKAFDLVLCQDLQAAQCLVSHPHSVGGHDAYPRRGQDWDADPNDIHRIYMDGQCSCVVVDPDGDDHGGTHQDINNHGGIHD